Protein AF-A0A0F9TM84-F1 (afdb_monomer)

Organism: NCBI:txid412755

pLDDT: mean 95.39, std 4.87, range [60.97, 98.69]

InterPro domains:
  IPR010139 Imidazole glycerol phosphate synthase, subunit H [PIRSF000495] (2-163)
  IPR010139 Imidazole glycerol phosphate synthase, subunit H [PTHR42701] (2-163)
  IPR010139 Imidazole glycerol phosphate synthase, subunit H [TIGR01855] (2-163)
  IPR017926 Glutamine amidotransferase [PF00117] (3-160)
  IPR029062 Class I glutamine amidotransferase-like [G3DSA:3.40.50.880] (1-166)
  IPR029062 Class I glutamine amidotransferase-like [SSF52317] (2-164)

Radius of gyration: 14.95 Å; Cα contacts (8 Å, |Δi|>4): 348; chains: 1; bounding box: 39×29×39 Å

Solvent-accessible surface area (backbone atoms only — not comparable to full-atom values): 8917 Å² total; per-residue (Å²): 141,76,86,62,48,73,38,68,51,85,80,57,66,55,58,49,52,51,48,34,51,76,68,64,42,46,66,56,50,48,46,38,42,70,73,68,51,37,37,32,42,16,29,31,50,29,29,46,39,31,14,39,30,30,53,63,96,44,86,37,73,40,72,48,78,41,59,32,38,28,41,71,60,76,70,80,80,45,71,74,54,45,68,46,76,44,55,40,42,58,79,45,53,84,59,36,72,96,39,70,78,35,54,35,30,35,78,43,53,59,45,55,46,57,69,62,65,85,34,51,30,21,30,24,80,52,68,97,41,72,45,56,33,23,37,45,56,92,50,39,37,26,27,47,35,39,45,94,73,18,60,70,54,15,54,49,38,53,50,38,46,59,62,73,75,105

Nearest PDB structures (foldseek):
  4gud-assembly2_B  TM=9.365E-01  e=1.368E-16  Vibrio cholerae O1 biovar El Tor str. N16961
  1ox4-assembly2_B  TM=8.988E-01  e=2.063E-12  Saccharomyces cerevisiae
  1ox6-assembly2_B  TM=8.643E-01  e=9.603E-13  Saccharomyces cerevisiae
  1ox4-assembly1_A  TM=8.470E-01  e=1.500E-12  Saccharomyces cerevisiae
  1jvn-assembly2_B  TM=8.951E-01  e=6.093E-12  Saccharomyces cerevisiae

Secondary structure (DSSP, 8-state):
--S-EEE---S-HHHHHHHHHHTT-HHHHHIIIIIS---EEEETHHHHTTSSEE-TTS-EE---SS-EEEEE---SSS-SSEEEEEE-EESS-STTTT-TT-EEEEEESEEEEESSGGGEEEEEEETTEEEEEEEEETTEEEESSBGGGSHHHHHHHHHHHHHH--

Structure (mmCIF, N/CA/C/O backbone):
data_AF-A0A0F9TM84-F1
#
_entry.id   AF-A0A0F9TM84-F1
#
loop_
_atom_site.group_PDB
_atom_site.id
_atom_site.type_symbol
_atom_site.label_atom_id
_atom_site.label_alt_id
_atom_site.la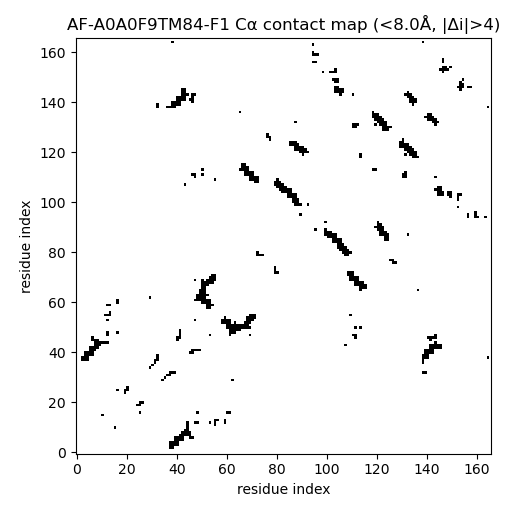bel_comp_id
_atom_site.label_asym_id
_atom_site.label_entity_id
_atom_site.label_seq_id
_atom_site.pdbx_PDB_ins_code
_atom_site.Cartn_x
_atom_site.Cartn_y
_atom_site.Cartn_z
_atom_site.occupancy
_atom_site.B_iso_or_equiv
_atom_site.auth_seq_id
_atom_site.auth_comp_id
_atom_site.auth_asym_id
_atom_site.auth_atom_id
_atom_site.pdbx_PDB_model_num
ATOM 1 N N . ASN A 1 1 ? -16.080 15.419 9.827 1.00 60.97 1 ASN A N 1
ATOM 2 C CA . ASN A 1 1 ? -16.758 14.625 8.781 1.00 60.97 1 ASN A CA 1
ATOM 3 C C . ASN A 1 1 ? -15.948 14.694 7.504 1.00 60.97 1 ASN A C 1
ATOM 5 O O . ASN A 1 1 ? -15.827 15.774 6.942 1.00 60.97 1 ASN A O 1
ATOM 9 N N . SER A 1 2 ? -15.339 13.576 7.118 1.00 79.25 2 SER A N 1
ATOM 10 C CA . SER A 1 2 ? -14.651 13.373 5.839 1.00 79.25 2 SER A CA 1
ATOM 11 C C . SER A 1 2 ? -15.295 12.190 5.121 1.00 79.25 2 SER A C 1
ATOM 13 O O . SER A 1 2 ? -15.700 11.236 5.789 1.00 79.25 2 SER A O 1
ATOM 15 N N . ASP A 1 3 ? -15.366 12.250 3.792 1.00 88.19 3 ASP A N 1
ATOM 16 C CA . ASP A 1 3 ? -15.994 11.201 2.976 1.00 88.19 3 ASP A CA 1
ATOM 17 C C . ASP A 1 3 ? -15.043 10.023 2.707 1.00 88.19 3 ASP A C 1
ATOM 19 O O . ASP A 1 3 ? -15.473 8.881 2.601 1.00 88.19 3 ASP A O 1
ATOM 23 N N . VAL A 1 4 ? -13.734 10.294 2.632 1.00 93.44 4 VAL A N 1
ATOM 24 C CA . VAL A 1 4 ? -12.687 9.310 2.312 1.00 93.44 4 VAL A CA 1
ATOM 25 C C . VAL A 1 4 ? -11.451 9.576 3.169 1.00 93.44 4 VAL A C 1
ATOM 27 O O . VAL A 1 4 ? -11.094 10.732 3.416 1.00 93.44 4 VAL A O 1
ATOM 30 N N . ILE A 1 5 ? -10.775 8.514 3.608 1.00 96.19 5 ILE A N 1
ATOM 31 C CA . ILE A 1 5 ? -9.450 8.589 4.235 1.00 96.19 5 ILE A CA 1
ATOM 32 C C . ILE A 1 5 ? -8.386 8.351 3.163 1.00 96.19 5 ILE A C 1
ATOM 34 O O . ILE A 1 5 ? -8.424 7.355 2.449 1.00 96.19 5 ILE A O 1
ATOM 38 N N . VAL A 1 6 ? -7.394 9.236 3.064 1.00 96.62 6 VAL A N 1
ATOM 39 C CA . VAL A 1 6 ? -6.226 9.019 2.200 1.00 96.62 6 VAL A CA 1
ATOM 40 C C . VAL A 1 6 ? -4.995 8.833 3.075 1.00 96.62 6 VAL A C 1
ATOM 42 O O . VAL A 1 6 ? -4.518 9.776 3.707 1.00 96.62 6 VAL A O 1
ATOM 45 N N . LEU A 1 7 ? -4.468 7.612 3.093 1.00 95.62 7 LEU A N 1
ATOM 46 C CA . LEU A 1 7 ? -3.200 7.282 3.727 1.00 95.62 7 LEU A CA 1
ATOM 47 C C . LEU A 1 7 ? -2.094 7.412 2.681 1.00 95.62 7 LEU A C 1
ATOM 49 O O . LEU A 1 7 ? -1.763 6.475 1.961 1.00 95.62 7 LEU A O 1
ATOM 53 N N . GLY A 1 8 ? -1.545 8.617 2.570 1.00 89.00 8 GLY A N 1
ATOM 54 C CA . GLY A 1 8 ? -0.353 8.888 1.772 1.00 89.00 8 GLY A CA 1
ATOM 55 C C . GLY A 1 8 ? 0.908 8.901 2.631 1.00 89.00 8 GLY A C 1
ATOM 56 O O . GLY A 1 8 ? 0.870 9.215 3.820 1.00 89.00 8 GLY A O 1
ATOM 57 N N . GLY A 1 9 ? 2.053 8.609 2.023 1.00 77.38 9 GLY A N 1
ATOM 58 C CA . GLY A 1 9 ? 3.334 8.750 2.698 1.00 77.38 9 GLY A CA 1
ATOM 59 C C . GLY A 1 9 ? 4.506 8.301 1.841 1.00 77.38 9 GLY A C 1
ATOM 60 O O . GLY A 1 9 ? 4.400 7.376 1.040 1.00 77.38 9 GLY A O 1
ATOM 61 N N . VAL A 1 10 ? 5.641 8.963 2.041 1.00 78.19 10 VAL A N 1
ATOM 62 C CA . VAL A 1 10 ? 6.959 8.484 1.621 1.00 78.19 10 VAL A CA 1
ATOM 63 C C . VAL A 1 10 ? 7.808 8.320 2.876 1.00 78.19 10 VAL A C 1
ATOM 65 O O . VAL A 1 10 ? 7.713 9.140 3.791 1.00 78.19 10 VAL A O 1
ATOM 68 N N . GLY A 1 11 ? 8.634 7.280 2.930 1.00 87.75 11 GLY A N 1
ATOM 69 C CA . GLY A 1 11 ? 9.537 7.042 4.052 1.00 87.75 11 GLY A CA 1
ATOM 70 C C . GLY A 1 11 ? 9.399 5.642 4.628 1.00 87.75 11 GLY A C 1
ATOM 71 O O . GLY A 1 11 ? 9.046 4.711 3.917 1.00 87.75 11 GLY A O 1
ATOM 72 N N . ASN A 1 12 ? 9.714 5.526 5.913 1.00 94.56 12 ASN A N 1
ATOM 73 C CA . ASN A 1 12 ? 9.909 4.264 6.611 1.00 94.56 12 ASN A CA 1
ATOM 74 C C . ASN A 1 12 ? 8.643 3.803 7.354 1.00 94.56 12 ASN A C 1
ATOM 76 O O . ASN A 1 12 ? 8.038 4.580 8.104 1.00 94.56 12 ASN A O 1
ATOM 80 N N . PHE A 1 13 ? 8.302 2.525 7.211 1.00 97.00 13 PHE A N 1
ATOM 81 C CA . PHE A 1 13 ? 7.143 1.864 7.803 1.00 97.00 13 PHE A CA 1
ATOM 82 C C . PHE A 1 13 ? 7.075 2.028 9.316 1.00 97.00 13 PHE A C 1
ATOM 84 O O . PHE A 1 13 ? 6.085 2.525 9.857 1.00 97.00 13 PHE A O 1
ATOM 91 N N . LYS A 1 14 ? 8.164 1.699 10.014 1.00 96.88 14 LYS A N 1
ATOM 92 C CA . LYS A 1 14 ? 8.232 1.778 11.476 1.00 96.88 14 LYS A CA 1
ATOM 93 C C . LYS A 1 14 ? 8.038 3.194 11.997 1.00 96.88 14 LYS A C 1
ATOM 95 O O . LYS A 1 14 ? 7.375 3.411 13.013 1.00 96.88 14 LYS A O 1
ATOM 100 N N . THR A 1 15 ? 8.579 4.174 11.281 1.00 96.50 15 THR A N 1
ATOM 101 C CA . THR A 1 15 ? 8.412 5.590 11.616 1.00 96.50 15 THR A CA 1
ATOM 102 C C . THR A 1 15 ? 6.970 6.048 11.402 1.00 96.50 15 THR A C 1
ATOM 104 O O . THR A 1 15 ? 6.441 6.776 12.244 1.00 96.50 15 THR A O 1
ATOM 107 N N . ALA A 1 16 ? 6.312 5.607 10.326 1.00 96.69 16 ALA A N 1
ATOM 108 C CA . ALA A 1 16 ? 4.909 5.923 10.070 1.00 96.69 16 ALA A CA 1
ATOM 109 C C . ALA A 1 16 ? 3.983 5.346 11.151 1.00 96.69 16 ALA A C 1
ATOM 111 O O . ALA A 1 16 ? 3.211 6.106 11.736 1.00 96.69 16 ALA A O 1
ATOM 112 N N . VAL A 1 17 ? 4.131 4.061 11.501 1.00 97.06 17 VAL A N 1
ATOM 113 C CA . VAL A 1 17 ? 3.369 3.423 12.593 1.00 97.06 17 VAL A CA 1
ATOM 114 C C . VAL A 1 17 ? 3.560 4.184 13.905 1.00 97.06 17 VAL A C 1
ATOM 116 O O . VAL A 1 17 ? 2.586 4.569 14.554 1.00 97.06 17 VAL A O 1
ATOM 119 N N . LYS A 1 18 ? 4.815 4.477 14.280 1.00 97.19 18 LYS A N 1
ATOM 120 C CA . LYS A 1 18 ? 5.116 5.244 15.497 1.00 97.19 18 LYS A CA 1
ATOM 121 C C . LYS A 1 18 ? 4.428 6.609 15.482 1.00 97.19 18 LYS A C 1
ATOM 123 O O . LYS A 1 18 ? 3.827 6.994 16.480 1.00 97.19 18 LYS A O 1
ATOM 128 N N . ARG A 1 19 ? 4.497 7.334 14.363 1.00 96.62 19 ARG A N 1
ATOM 129 C CA . ARG A 1 19 ? 3.911 8.672 14.233 1.00 96.62 19 ARG A CA 1
ATOM 130 C C . ARG A 1 19 ? 2.388 8.643 14.340 1.00 96.62 19 ARG A C 1
ATOM 132 O O . ARG A 1 19 ? 1.839 9.472 15.055 1.00 96.62 19 ARG A O 1
ATOM 139 N N . LEU A 1 20 ? 1.721 7.696 13.681 1.00 96.88 20 LEU A N 1
ATOM 140 C CA . LEU A 1 20 ? 0.266 7.534 13.768 1.00 96.88 20 LEU A CA 1
ATOM 141 C C . LEU A 1 20 ? -0.185 7.256 15.207 1.00 96.88 20 LEU A C 1
ATOM 143 O O . LEU A 1 20 ? -1.139 7.876 15.674 1.00 96.88 20 LEU A O 1
ATOM 147 N N . LYS A 1 21 ? 0.543 6.397 15.932 1.00 97.31 21 LYS A N 1
ATOM 148 C CA . LYS A 1 21 ? 0.279 6.115 17.351 1.00 97.31 21 LYS A CA 1
ATOM 149 C C . LYS A 1 21 ? 0.531 7.337 18.239 1.00 97.31 21 LYS A C 1
ATOM 151 O O . LYS A 1 21 ? -0.320 7.687 19.040 1.00 97.31 21 LYS A O 1
ATOM 156 N N . THR A 1 22 ? 1.654 8.042 18.069 1.00 97.69 22 THR A N 1
ATOM 157 C CA . THR A 1 22 ? 1.959 9.259 18.852 1.00 97.69 22 THR A CA 1
ATOM 158 C C . THR A 1 22 ? 0.963 10.396 18.606 1.00 97.69 22 THR A C 1
ATOM 160 O O . THR A 1 22 ? 0.723 11.198 19.502 1.00 97.69 22 THR A O 1
ATOM 163 N N . LEU A 1 23 ? 0.375 10.475 17.411 1.00 97.06 23 LEU A N 1
ATOM 164 C CA . LEU A 1 23 ? -0.669 11.450 17.088 1.00 97.06 23 LEU A CA 1
ATOM 165 C C . LEU A 1 23 ? -2.076 11.004 17.526 1.00 97.06 23 LEU A C 1
ATOM 167 O O . LEU A 1 23 ? -3.031 11.718 17.237 1.00 97.06 23 LEU A O 1
ATOM 171 N N . ASN A 1 24 ? -2.216 9.849 18.192 1.00 96.62 24 ASN A N 1
ATOM 172 C CA . ASN A 1 24 ? -3.502 9.229 18.542 1.00 96.62 24 ASN A CA 1
ATOM 173 C C . ASN A 1 24 ? -4.437 9.060 17.328 1.00 96.62 24 ASN A C 1
ATOM 175 O O . ASN A 1 24 ? -5.653 9.166 17.444 1.00 96.62 24 ASN A O 1
ATOM 179 N N . LEU A 1 25 ? -3.863 8.835 16.141 1.00 96.88 25 LEU A N 1
ATOM 180 C CA . LEU A 1 25 ? -4.621 8.612 14.909 1.00 96.88 25 LEU A CA 1
ATOM 181 C C . LEU A 1 25 ? -4.830 7.127 14.620 1.00 96.88 25 LEU A C 1
ATOM 183 O O . LEU A 1 25 ? -5.723 6.792 13.855 1.00 96.88 25 LEU A O 1
ATOM 187 N N . TRP A 1 26 ? -4.007 6.249 15.196 1.00 97.50 26 TRP A N 1
ATOM 188 C CA . TRP A 1 26 ? -4.037 4.815 14.907 1.00 97.50 26 TRP A CA 1
ATOM 189 C C . TRP A 1 26 ? -5.412 4.189 15.169 1.00 97.50 26 TRP A C 1
ATOM 191 O O . TRP A 1 26 ? -6.001 3.613 14.258 1.00 97.50 26 TRP A O 1
ATOM 201 N N . ASP A 1 27 ? -5.936 4.361 16.383 1.00 97.62 27 ASP A N 1
ATOM 202 C CA . ASP A 1 27 ? -7.216 3.770 16.783 1.00 97.62 27 ASP A CA 1
ATOM 203 C C . ASP A 1 27 ? -8.387 4.423 16.043 1.00 97.62 27 ASP A C 1
ATOM 205 O O . ASP A 1 27 ? -9.237 3.720 15.509 1.00 97.62 27 ASP A O 1
ATOM 209 N N . THR A 1 28 ? -8.365 5.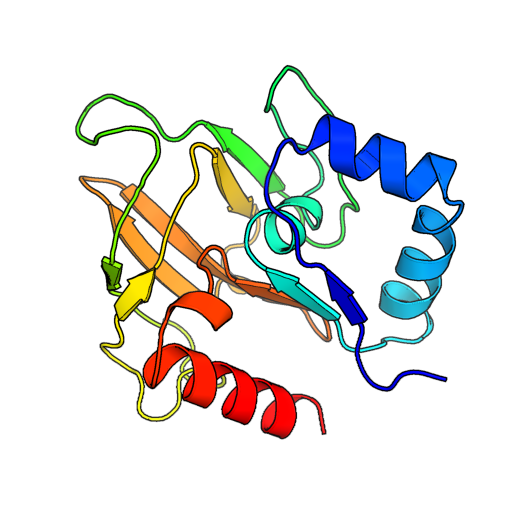751 15.888 1.00 97.00 28 THR A N 1
ATOM 210 C CA . THR A 1 28 ? -9.369 6.494 15.111 1.00 97.00 28 THR A CA 1
ATOM 211 C C . THR A 1 28 ? -9.441 6.020 13.660 1.00 97.00 28 THR A C 1
ATOM 213 O O . THR A 1 28 ? -10.524 5.866 13.109 1.00 97.00 28 THR A O 1
ATOM 216 N N . ILE A 1 29 ? -8.297 5.783 13.009 1.00 97.69 29 ILE A N 1
ATOM 217 C CA . ILE A 1 29 ? -8.275 5.280 11.630 1.00 97.69 29 ILE A CA 1
ATOM 218 C C . ILE A 1 29 ? -8.836 3.853 11.578 1.00 97.69 29 ILE A C 1
ATOM 220 O O . ILE A 1 29 ? -9.603 3.553 10.667 1.00 97.69 29 ILE A O 1
ATOM 224 N N . ASN A 1 30 ? -8.488 2.992 12.541 1.00 98.19 30 ASN A N 1
ATOM 225 C CA . ASN A 1 30 ? -9.040 1.638 12.620 1.00 98.19 30 ASN A CA 1
ATOM 226 C C . ASN A 1 30 ? -10.562 1.645 12.784 1.00 98.19 30 ASN A C 1
ATOM 228 O O . ASN A 1 30 ? -11.238 0.970 12.017 1.00 98.19 30 ASN A O 1
ATOM 232 N N . GLU A 1 31 ? -11.097 2.429 13.721 1.00 98.12 31 GLU A N 1
ATOM 233 C CA . GLU A 1 31 ? -12.543 2.554 13.948 1.00 98.12 31 GLU A CA 1
ATOM 234 C C . GLU A 1 31 ? -13.261 3.035 12.677 1.00 98.12 31 GLU A C 1
ATOM 236 O O . GLU A 1 31 ? -14.235 2.439 12.214 1.00 98.12 31 GLU A O 1
ATOM 241 N N . GLU A 1 32 ? -12.740 4.084 12.039 1.00 97.94 32 GLU A N 1
ATOM 242 C CA . GLU A 1 32 ? -13.335 4.634 10.823 1.00 97.94 32 GLU A CA 1
ATOM 243 C C . GLU A 1 32 ? -13.339 3.630 9.662 1.00 97.94 32 GLU A C 1
ATOM 245 O O . GLU A 1 32 ? -14.332 3.518 8.943 1.00 97.94 32 GLU A O 1
ATOM 250 N N . VAL A 1 33 ? -12.250 2.885 9.468 1.00 97.81 33 VAL A N 1
ATOM 251 C CA . VAL A 1 33 ? -12.113 1.954 8.339 1.00 97.81 33 VAL A CA 1
ATOM 252 C C . VAL A 1 33 ? -12.832 0.630 8.593 1.00 97.81 33 VAL A C 1
ATOM 254 O O . VAL A 1 33 ? -13.499 0.121 7.690 1.00 97.81 33 VAL A O 1
ATOM 257 N N . LEU A 1 34 ? -12.703 0.058 9.791 1.00 97.75 34 LEU A N 1
ATOM 258 C CA . LEU A 1 34 ? -13.188 -1.287 10.099 1.00 97.75 34 LEU A CA 1
ATOM 259 C C . LEU A 1 34 ? -14.634 -1.293 10.585 1.00 97.75 34 LEU A C 1
ATOM 261 O O . LEU A 1 34 ? -15.399 -2.148 10.128 1.00 97.75 34 LEU A O 1
ATOM 265 N N . ASP A 1 35 ? -15.016 -0.344 11.437 1.00 97.50 35 ASP A N 1
ATOM 266 C CA . ASP A 1 35 ? -16.341 -0.323 12.062 1.00 97.50 35 ASP A CA 1
ATOM 267 C C . ASP A 1 35 ? -17.307 0.531 11.240 1.00 97.50 35 ASP A C 1
ATOM 269 O O . ASP A 1 35 ? -18.365 0.058 10.825 1.00 97.50 35 ASP A O 1
ATOM 273 N N . ASN A 1 36 ? -16.898 1.757 10.899 1.00 96.75 36 ASN A N 1
ATOM 274 C CA . ASN A 1 36 ? -17.720 2.680 10.109 1.00 96.75 36 ASN A CA 1
ATOM 275 C C . ASN A 1 36 ? -17.639 2.432 8.593 1.00 96.75 36 ASN A C 1
ATOM 277 O O . ASN A 1 36 ? -18.307 3.124 7.823 1.00 96.75 36 ASN A O 1
ATOM 281 N N . LYS A 1 37 ? -16.822 1.461 8.154 1.00 96.81 37 LYS A N 1
ATOM 282 C CA . LYS A 1 37 ? -16.611 1.096 6.740 1.00 96.81 37 LYS A CA 1
ATOM 283 C C . LYS A 1 37 ? -16.262 2.289 5.849 1.00 96.81 37 LYS A C 1
ATOM 285 O O . LYS A 1 37 ? -16.590 2.306 4.661 1.00 96.81 37 LYS A O 1
ATOM 290 N N . LYS A 1 38 ? -15.573 3.292 6.405 1.00 96.88 38 LYS A N 1
ATOM 291 C CA . LYS A 1 38 ? -15.161 4.477 5.660 1.00 96.88 38 LYS A CA 1
ATOM 292 C C . LYS A 1 38 ? -14.185 4.076 4.554 1.00 96.88 38 LYS A C 1
ATOM 294 O O . LYS A 1 38 ? -13.184 3.413 4.839 1.00 96.88 38 LYS A O 1
ATOM 299 N N . PRO A 1 39 ? -14.429 4.488 3.304 1.00 97.19 39 PRO A N 1
ATOM 300 C CA . PRO A 1 39 ? -13.508 4.245 2.207 1.00 97.19 39 PRO A CA 1
ATOM 301 C C . PRO A 1 39 ? -12.108 4.787 2.504 1.00 97.19 39 PRO A C 1
ATOM 303 O O . PRO A 1 39 ? -11.952 5.933 2.944 1.00 97.19 39 PRO A O 1
ATOM 306 N N . VAL A 1 40 ? -11.087 3.970 2.246 1.00 97.62 40 VAL A N 1
ATOM 307 C CA . VAL A 1 40 ? -9.683 4.339 2.444 1.00 97.62 40 VAL A CA 1
ATOM 308 C C . VAL A 1 40 ? -8.849 4.060 1.202 1.00 97.62 40 VAL A C 1
ATOM 310 O O . VAL A 1 40 ? -8.927 2.988 0.606 1.00 97.62 40 VAL A O 1
ATOM 313 N N . LEU A 1 41 ? -8.018 5.037 0.836 1.00 97.88 41 LEU A N 1
ATOM 314 C CA . LEU A 1 41 ? -7.012 4.921 -0.212 1.00 97.88 41 LEU A CA 1
ATOM 315 C C . LEU A 1 41 ? -5.606 4.975 0.393 1.00 97.88 41 LEU A C 1
ATOM 317 O O . LEU A 1 41 ? -5.170 6.020 0.878 1.00 97.88 41 LEU A O 1
ATOM 321 N N . GLY A 1 42 ? -4.880 3.864 0.322 1.00 98.19 42 GLY A N 1
ATOM 322 C CA . GLY A 1 42 ? -3.464 3.775 0.669 1.00 98.19 42 GLY A CA 1
ATOM 323 C C . GLY A 1 42 ? -2.574 4.005 -0.549 1.00 98.19 42 GLY A C 1
ATOM 324 O O . GLY A 1 42 ? -2.735 3.335 -1.565 1.00 98.19 42 GLY A O 1
ATOM 325 N N . ILE A 1 43 ? -1.609 4.921 -0.450 1.00 98.25 43 ILE A N 1
ATOM 326 C CA . ILE A 1 43 ? -0.653 5.226 -1.527 1.00 98.25 43 ILE A CA 1
ATOM 327 C C . ILE A 1 43 ? 0.767 4.918 -1.057 1.00 98.25 43 ILE A C 1
ATOM 329 O O . ILE A 1 43 ? 1.223 5.463 -0.049 1.00 98.25 43 ILE A O 1
ATOM 333 N N . CYS A 1 44 ? 1.479 4.087 -1.820 1.00 97.88 44 CYS A N 1
ATOM 334 C CA . CYS A 1 44 ? 2.848 3.650 -1.563 1.00 97.88 44 CYS A CA 1
ATOM 335 C C . CYS A 1 44 ? 3.002 3.076 -0.147 1.00 97.88 44 CYS A C 1
ATOM 337 O O . CYS A 1 44 ? 2.526 1.970 0.115 1.00 97.88 44 CYS A O 1
ATOM 339 N N . LEU A 1 45 ? 3.594 3.831 0.785 1.00 97.88 45 LEU A N 1
ATOM 340 C CA . LEU A 1 45 ? 3.704 3.419 2.181 1.00 97.88 45 LEU A CA 1
ATOM 341 C C . LEU A 1 45 ? 2.329 3.203 2.830 1.00 97.88 45 LEU A C 1
ATOM 343 O O . LEU A 1 45 ? 2.168 2.300 3.641 1.00 97.88 45 LEU A O 1
ATOM 347 N N . GLY A 1 46 ? 1.321 3.991 2.452 1.00 98.12 46 GLY A N 1
ATOM 348 C CA . GLY A 1 46 ? -0.029 3.825 2.981 1.00 98.12 46 GLY A CA 1
ATOM 349 C C . GLY A 1 46 ? -0.655 2.480 2.632 1.00 98.12 46 GLY A C 1
ATOM 350 O O . GLY A 1 46 ? -1.277 1.878 3.495 1.00 98.12 46 GLY A O 1
ATOM 351 N N . MET A 1 47 ? -0.441 1.981 1.407 1.00 98.44 47 MET A N 1
ATOM 352 C CA . MET A 1 47 ? -0.876 0.631 1.031 1.00 98.44 47 MET A CA 1
ATOM 353 C C . MET A 1 47 ? -0.133 -0.427 1.848 1.00 98.44 47 MET A C 1
ATOM 355 O O . MET A 1 47 ? -0.735 -1.390 2.305 1.00 98.44 47 MET A O 1
ATOM 359 N N . GLN A 1 48 ? 1.177 -0.253 2.032 1.00 98.50 48 GLN A N 1
ATOM 360 C CA . GLN A 1 48 ? 1.993 -1.202 2.788 1.00 98.50 48 GLN A CA 1
ATOM 361 C C . GLN A 1 48 ? 1.517 -1.330 4.236 1.00 98.50 48 GLN A C 1
ATOM 363 O O . GLN A 1 48 ? 1.472 -2.439 4.755 1.00 98.50 48 GLN A O 1
ATOM 368 N N . LEU A 1 49 ? 1.104 -0.226 4.871 1.00 98.44 49 LEU A N 1
ATOM 369 C CA . LEU A 1 49 ? 0.583 -0.232 6.242 1.00 98.44 49 LEU A CA 1
ATOM 370 C C . LEU A 1 49 ? -0.649 -1.133 6.435 1.00 98.44 49 LEU A C 1
ATOM 372 O O . LEU A 1 49 ? -0.951 -1.451 7.578 1.00 98.44 49 LEU A O 1
ATOM 376 N N . PHE A 1 50 ? -1.345 -1.553 5.371 1.00 98.62 50 PHE A N 1
ATOM 377 C CA . PHE A 1 50 ? -2.490 -2.468 5.469 1.00 98.62 50 PHE A CA 1
ATOM 378 C C . PHE A 1 50 ? -2.099 -3.894 5.867 1.00 98.62 50 PHE A C 1
ATOM 380 O O . PHE A 1 50 ? -2.955 -4.616 6.374 1.00 98.62 50 PHE A O 1
ATOM 387 N N . ALA A 1 51 ? -0.842 -4.278 5.635 1.00 98.62 51 ALA A N 1
ATOM 388 C CA . ALA A 1 51 ? -0.292 -5.588 5.963 1.00 98.62 51 ALA A CA 1
ATOM 389 C C . ALA A 1 51 ? -0.293 -5.862 7.476 1.00 98.62 51 ALA A C 1
ATOM 391 O O . ALA A 1 51 ? -0.339 -4.928 8.285 1.00 98.62 51 ALA A O 1
ATOM 392 N N . ASP A 1 52 ? -0.140 -7.129 7.861 1.00 98.69 52 ASP A N 1
ATOM 393 C CA . ASP A 1 52 ? 0.072 -7.511 9.263 1.00 98.69 52 ASP A CA 1
ATOM 394 C C . ASP A 1 52 ? 1.414 -6.999 9.772 1.00 98.69 52 ASP A C 1
ATOM 396 O O . ASP A 1 52 ? 1.543 -6.532 10.906 1.00 98.69 52 ASP A O 1
ATOM 400 N N . VAL A 1 53 ? 2.440 -7.081 8.924 1.00 98.62 53 VAL A N 1
ATOM 401 C CA . VAL A 1 53 ? 3.813 -6.805 9.323 1.00 98.62 53 VAL A CA 1
ATOM 402 C C . VAL A 1 53 ? 4.669 -6.312 8.166 1.00 98.62 53 VAL A C 1
ATOM 404 O O . VAL A 1 53 ? 4.498 -6.700 7.015 1.00 98.62 53 VAL A O 1
ATOM 407 N N . SER A 1 54 ? 5.646 -5.472 8.490 1.00 98.44 54 SER A N 1
ATOM 408 C CA . SER A 1 54 ? 6.767 -5.130 7.621 1.00 98.44 54 SER A CA 1
ATOM 409 C C . SER A 1 54 ? 8.082 -5.560 8.246 1.00 98.44 54 SER A C 1
ATOM 411 O O . SER A 1 54 ? 8.256 -5.483 9.465 1.00 98.44 54 SER A O 1
ATOM 413 N N . TYR A 1 55 ? 9.020 -5.967 7.396 1.00 97.88 55 TYR A N 1
ATOM 414 C CA . TYR A 1 55 ? 10.405 -6.250 7.771 1.00 97.88 55 TYR A CA 1
ATOM 415 C C . TYR A 1 55 ? 11.359 -5.086 7.459 1.00 97.88 55 TYR A C 1
ATOM 417 O O . TYR A 1 55 ? 12.579 -5.238 7.574 1.00 97.88 55 TYR A O 1
ATOM 425 N N . GLU A 1 56 ? 10.835 -3.919 7.066 1.00 95.56 56 GLU A N 1
ATOM 426 C CA . GLU A 1 56 ? 11.638 -2.710 6.889 1.00 95.56 56 GLU A CA 1
ATOM 427 C C . GLU A 1 56 ? 12.223 -2.234 8.228 1.00 95.56 56 GLU A C 1
ATOM 429 O O . GLU A 1 56 ? 11.509 -1.784 9.125 1.00 95.56 56 GLU A O 1
ATOM 434 N N . ASP A 1 57 ? 13.553 -2.312 8.341 1.00 91.94 57 ASP A N 1
ATOM 435 C CA . ASP A 1 57 ? 14.317 -1.987 9.553 1.00 91.94 57 ASP A CA 1
ATOM 436 C C . ASP A 1 57 ? 13.860 -2.775 10.797 1.00 91.94 57 ASP A C 1
ATOM 438 O O . ASP A 1 57 ? 13.807 -2.271 11.929 1.00 91.94 57 ASP A O 1
ATOM 442 N N . GLY A 1 58 ? 13.569 -4.058 10.566 1.00 94.31 58 GLY A N 1
ATOM 443 C CA . GLY A 1 58 ? 13.116 -5.021 11.564 1.00 94.31 58 GLY A CA 1
ATOM 444 C C . GLY A 1 58 ? 11.609 -5.259 11.511 1.00 94.31 58 GLY A C 1
ATOM 445 O O . GLY A 1 58 ? 10.879 -4.590 10.788 1.00 94.31 58 GLY A O 1
ATOM 446 N N . LYS A 1 59 ? 11.141 -6.232 12.295 1.00 97.88 59 LYS A N 1
ATOM 447 C CA . LYS A 1 59 ? 9.725 -6.611 12.338 1.00 97.88 59 LYS A CA 1
ATOM 448 C C . LYS A 1 59 ? 8.890 -5.498 12.986 1.00 97.88 59 LYS A C 1
ATOM 450 O O . LYS A 1 59 ? 9.124 -5.165 14.149 1.00 97.88 59 LYS A O 1
ATOM 455 N N . THR A 1 60 ? 7.924 -4.945 12.256 1.00 98.50 60 THR A N 1
ATOM 456 C CA . THR A 1 60 ? 6.975 -3.939 12.759 1.00 98.50 60 THR A CA 1
ATOM 457 C C . THR A 1 60 ? 5.554 -4.273 12.3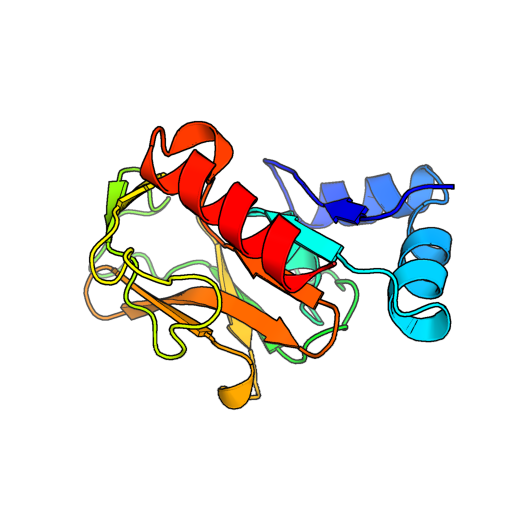31 1.00 98.50 60 THR A C 1
ATOM 459 O O . THR A 1 60 ? 5.311 -4.453 11.144 1.00 98.50 60 THR A O 1
ATOM 462 N N . GLU A 1 61 ? 4.621 -4.306 13.281 1.00 98.56 61 GLU A N 1
ATOM 463 C CA . GLU A 1 61 ? 3.198 -4.541 13.008 1.00 98.56 61 GLU A CA 1
ATOM 464 C C . GLU A 1 61 ? 2.567 -3.371 12.242 1.00 98.56 61 GLU A C 1
ATOM 466 O O . GLU A 1 61 ? 2.781 -2.200 12.583 1.00 98.56 61 GLU A O 1
ATOM 471 N N . GLY A 1 62 ? 1.812 -3.706 11.198 1.00 98.25 62 GLY A N 1
ATOM 472 C CA . GLY A 1 62 ? 0.948 -2.794 10.461 1.00 98.25 62 GLY A CA 1
ATOM 473 C C . GLY A 1 62 ? -0.463 -2.765 11.037 1.00 98.25 62 GLY A C 1
ATOM 474 O O . GLY A 1 62 ? -0.693 -3.131 12.189 1.00 98.25 62 GLY A O 1
ATOM 475 N N . PHE A 1 63 ? -1.410 -2.278 10.243 1.00 98.50 63 PHE A N 1
ATOM 476 C CA . PHE A 1 63 ? -2.817 -2.263 10.621 1.00 98.50 63 PHE A CA 1
ATOM 477 C C . PHE A 1 63 ? -3.449 -3.663 10.620 1.00 98.50 63 PHE A C 1
ATOM 479 O O . PHE A 1 63 ? -4.421 -3.866 11.343 1.00 98.50 63 PHE A O 1
ATOM 486 N N . GLY A 1 64 ? -2.926 -4.606 9.825 1.00 98.31 64 GLY A N 1
ATOM 487 C CA . GLY A 1 64 ? -3.483 -5.961 9.715 1.00 98.31 64 GLY A CA 1
ATOM 488 C C . GLY A 1 64 ? -4.874 -6.003 9.076 1.00 98.31 64 GLY A C 1
ATOM 489 O O . GLY A 1 64 ? -5.716 -6.821 9.431 1.00 98.31 64 GLY A O 1
ATOM 490 N N . TRP A 1 65 ? -5.168 -5.080 8.157 1.00 98.62 65 TRP A N 1
ATOM 491 C CA . TRP A 1 65 ? -6.449 -5.064 7.440 1.00 98.62 65 TRP A CA 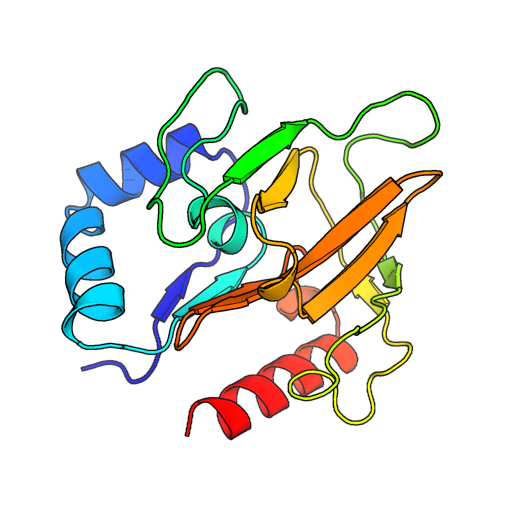1
ATOM 492 C C . TRP A 1 65 ? -6.497 -6.105 6.319 1.00 98.62 65 TRP A C 1
ATOM 494 O O . TRP A 1 65 ? -7.562 -6.647 5.991 1.00 98.62 65 TRP A O 1
ATOM 504 N N . ILE A 1 66 ? -5.339 -6.373 5.717 1.00 98.69 66 ILE A N 1
ATOM 505 C CA . ILE A 1 66 ? -5.139 -7.378 4.681 1.00 98.69 66 ILE A CA 1
ATOM 506 C C . ILE A 1 66 ? -3.991 -8.271 5.140 1.00 98.69 66 ILE A C 1
ATOM 508 O O . ILE A 1 66 ? -2.879 -7.778 5.328 1.00 98.69 66 ILE A O 1
ATOM 512 N N . GLU A 1 67 ? -4.275 -9.564 5.289 1.00 98.62 67 GLU A N 1
ATOM 513 C CA . GLU A 1 67 ? -3.287 -10.546 5.732 1.00 98.62 67 GLU A CA 1
ATOM 514 C C . GLU A 1 67 ? -2.104 -10.615 4.760 1.00 98.62 67 GLU A C 1
ATOM 516 O O . GLU A 1 67 ? -2.284 -10.622 3.533 1.00 98.62 67 GLU A O 1
ATOM 521 N N . GLY A 1 68 ? -0.898 -10.650 5.315 1.00 98.44 68 GLY A N 1
ATOM 522 C CA . GLY A 1 68 ? 0.351 -10.755 4.571 1.00 98.44 68 GLY A CA 1
ATOM 523 C C . GLY A 1 68 ? 1.432 -9.794 5.050 1.00 98.44 68 GLY A C 1
ATOM 524 O O . GLY A 1 68 ? 1.308 -9.098 6.063 1.00 98.44 68 GLY A O 1
ATOM 525 N N . GLU A 1 69 ? 2.520 -9.736 4.286 1.00 98.62 69 GLU A N 1
ATOM 526 C CA . GLU A 1 69 ? 3.780 -9.163 4.756 1.00 98.62 69 GLU A CA 1
ATOM 527 C C . GLU A 1 69 ? 4.377 -8.151 3.771 1.00 98.62 69 GLU A C 1
ATOM 529 O O . GLU A 1 69 ? 4.213 -8.240 2.553 1.00 98.62 69 GLU A O 1
ATOM 534 N N . VAL A 1 70 ? 5.097 -7.159 4.295 1.00 98.56 70 VAL A N 1
ATOM 535 C CA . VAL A 1 70 ? 5.880 -6.209 3.497 1.00 98.56 70 VAL A CA 1
ATOM 536 C C . VAL A 1 70 ? 7.353 -6.588 3.570 1.00 98.56 70 VAL A C 1
ATOM 538 O O . VAL A 1 70 ? 8.010 -6.464 4.608 1.00 98.56 70 VAL A O 1
ATOM 541 N N . GLU A 1 71 ? 7.882 -7.021 2.431 1.00 97.88 71 GLU A N 1
ATOM 542 C CA . GLU A 1 71 ? 9.221 -7.589 2.304 1.00 97.88 71 GLU A CA 1
ATOM 543 C C . GLU A 1 71 ? 10.106 -6.763 1.371 1.00 97.88 71 GLU A C 1
ATOM 545 O O . GLU A 1 71 ? 9.634 -6.016 0.509 1.00 97.88 71 GLU A O 1
ATOM 550 N N . LYS A 1 72 ? 11.427 -6.880 1.534 1.00 97.50 72 LYS A N 1
ATOM 551 C CA . LYS A 1 72 ? 12.387 -6.181 0.675 1.00 97.50 72 LYS A CA 1
ATOM 552 C C . LYS A 1 72 ? 12.398 -6.822 -0.707 1.00 97.50 72 LYS A C 1
ATOM 554 O O . LYS A 1 72 ? 12.559 -8.033 -0.817 1.00 97.50 72 LYS A O 1
ATOM 559 N N . ILE A 1 73 ? 12.338 -6.008 -1.761 1.00 97.38 73 ILE A N 1
ATOM 560 C CA . ILE A 1 73 ? 12.473 -6.500 -3.136 1.00 97.38 73 ILE A CA 1
ATOM 561 C C . ILE A 1 73 ? 13.835 -7.209 -3.278 1.00 97.38 73 ILE A C 1
ATOM 563 O O . ILE A 1 73 ? 14.873 -6.594 -2.996 1.00 97.38 73 ILE A O 1
ATOM 567 N N . PRO A 1 74 ? 13.871 -8.478 -3.727 1.00 94.31 74 PRO A N 1
ATOM 568 C CA . PRO A 1 74 ? 15.120 -9.194 -3.955 1.00 94.31 74 PRO A CA 1
ATOM 569 C C . PRO A 1 74 ? 15.994 -8.517 -5.024 1.00 94.31 74 PRO A C 1
ATOM 571 O O . PRO A 1 74 ? 15.672 -8.513 -6.210 1.00 94.31 74 PRO A O 1
ATOM 574 N N . ASN A 1 75 ? 17.149 -7.988 -4.615 1.00 90.75 75 ASN A N 1
ATOM 575 C CA . ASN A 1 75 ? 18.134 -7.351 -5.501 1.00 90.75 75 ASN A CA 1
ATOM 576 C C . ASN A 1 75 ? 19.028 -8.401 -6.194 1.00 90.75 75 ASN A C 1
ATOM 578 O O . ASN A 1 75 ? 20.228 -8.469 -5.931 1.00 90.75 75 ASN A O 1
ATOM 582 N N . LYS A 1 76 ? 18.421 -9.286 -6.996 1.00 86.75 76 LYS A N 1
ATOM 583 C CA . LYS A 1 76 ? 19.140 -10.298 -7.796 1.00 86.75 76 LYS A CA 1
ATOM 584 C C . LYS A 1 76 ? 19.198 -9.904 -9.271 1.00 86.75 76 LYS A C 1
ATOM 586 O O . LYS A 1 76 ? 20.283 -9.702 -9.802 1.00 86.75 76 LYS A O 1
ATOM 591 N N . ASP A 1 77 ? 18.027 -9.715 -9.880 1.00 90.62 77 ASP A N 1
ATOM 592 C CA . ASP A 1 77 ? 17.884 -9.449 -11.322 1.00 90.62 77 ASP A CA 1
ATOM 593 C C . ASP A 1 77 ? 17.379 -8.026 -11.627 1.00 90.62 77 ASP A C 1
ATOM 595 O O . ASP A 1 77 ? 17.162 -7.658 -12.781 1.00 90.62 77 ASP A O 1
ATOM 599 N N . VAL A 1 78 ? 17.152 -7.215 -10.590 1.00 94.44 78 VAL A N 1
ATOM 600 C CA . VAL A 1 78 ? 16.559 -5.875 -10.686 1.00 94.44 78 VAL A CA 1
ATOM 601 C C . VAL A 1 78 ? 17.290 -4.888 -9.793 1.00 94.44 78 VAL A C 1
ATOM 603 O O . VAL A 1 78 ? 17.882 -5.281 -8.795 1.00 94.44 78 VAL A O 1
ATOM 606 N N . ARG A 1 79 ? 17.222 -3.594 -10.118 1.00 95.69 79 ARG A N 1
ATOM 607 C CA . ARG A 1 79 ? 17.778 -2.537 -9.262 1.00 95.69 79 ARG A CA 1
ATOM 608 C C . ARG A 1 79 ? 16.839 -2.267 -8.084 1.00 95.69 79 ARG A C 1
ATOM 610 O O . ARG A 1 79 ? 15.628 -2.274 -8.236 1.00 95.69 79 ARG A O 1
ATOM 617 N N . VAL A 1 80 ? 17.386 -1.993 -6.905 1.00 96.06 80 VAL A N 1
ATOM 618 C CA . VAL A 1 80 ? 16.591 -1.612 -5.727 1.00 96.06 80 VAL A CA 1
ATOM 619 C C . VAL A 1 80 ? 17.164 -0.311 -5.158 1.00 96.06 80 VAL A C 1
ATOM 621 O O . VAL A 1 80 ? 18.376 -0.259 -4.935 1.00 96.06 80 VAL A O 1
ATOM 624 N N . PRO A 1 81 ? 16.350 0.737 -4.926 1.00 95.81 81 PRO A N 1
ATOM 625 C CA . PRO A 1 81 ? 14.887 0.803 -5.084 1.00 95.81 81 PRO A CA 1
ATOM 626 C C . PRO A 1 81 ? 14.388 0.679 -6.536 1.00 95.81 81 PRO A C 1
ATOM 628 O O . PRO A 1 81 ? 15.059 1.105 -7.477 1.00 95.81 81 PRO A O 1
ATOM 631 N N . HIS A 1 82 ? 13.172 0.150 -6.696 1.00 97.06 82 HIS A N 1
ATOM 632 C CA . HIS A 1 82 ? 12.392 0.246 -7.928 1.00 97.06 82 HIS A CA 1
ATOM 633 C C . HIS A 1 82 ? 11.978 1.710 -8.118 1.00 97.06 82 HIS A C 1
ATOM 635 O O . HIS A 1 82 ? 11.083 2.208 -7.429 1.00 97.06 82 HIS A O 1
ATOM 641 N N . ILE A 1 83 ? 12.682 2.408 -9.014 1.00 96.75 83 ILE A N 1
ATOM 642 C CA . ILE A 1 83 ? 12.453 3.818 -9.347 1.00 96.75 83 ILE A CA 1
ATOM 643 C C . ILE A 1 83 ? 12.135 3.949 -10.830 1.00 96.75 83 ILE A C 1
ATOM 645 O O . ILE A 1 83 ? 12.902 3.489 -11.676 1.00 96.75 83 ILE A O 1
ATOM 649 N N . GLY A 1 84 ? 11.062 4.672 -11.135 1.00 96.25 84 GLY A N 1
ATOM 650 C CA . GLY A 1 84 ? 10.731 5.083 -12.492 1.00 96.25 84 GLY A CA 1
ATOM 651 C C . GLY A 1 84 ? 9.308 4.730 -12.881 1.00 96.25 84 GLY A C 1
ATOM 652 O O . GLY A 1 84 ? 8.481 4.366 -12.050 1.00 96.25 84 GLY A O 1
ATOM 653 N N . TRP A 1 85 ? 9.023 4.881 -14.166 1.00 97.06 85 TRP A N 1
ATOM 654 C CA 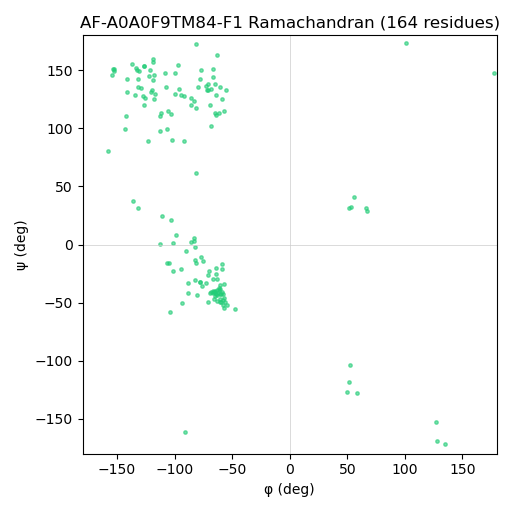. TRP A 1 85 ? 7.719 4.567 -14.728 1.00 97.06 85 TRP A CA 1
ATOM 655 C C . TRP A 1 85 ? 7.659 3.092 -15.091 1.00 97.06 85 TRP A C 1
ATOM 657 O O . TRP A 1 85 ? 8.508 2.614 -15.842 1.00 97.06 85 TRP A O 1
ATOM 667 N N . ASN A 1 86 ? 6.653 2.385 -14.586 1.00 97.19 86 ASN A N 1
ATOM 668 C CA . ASN A 1 86 ? 6.433 0.985 -14.917 1.00 97.19 86 ASN A CA 1
ATOM 669 C C . ASN A 1 86 ? 4.959 0.738 -15.243 1.00 97.19 86 ASN A C 1
ATOM 671 O O . ASN A 1 86 ? 4.069 1.458 -14.780 1.00 97.19 86 ASN A O 1
ATOM 675 N N . ILE A 1 87 ? 4.720 -0.262 -16.082 1.00 96.94 87 ILE A N 1
ATOM 676 C CA . ILE A 1 87 ? 3.383 -0.623 -16.529 1.00 96.94 87 ILE A CA 1
ATOM 677 C C . ILE A 1 87 ? 2.603 -1.251 -15.378 1.00 96.94 87 ILE A C 1
ATOM 679 O O . ILE A 1 87 ? 3.124 -2.091 -14.639 1.00 96.94 87 ILE A O 1
ATOM 683 N N . VAL A 1 88 ? 1.339 -0.874 -15.244 1.00 97.25 88 VAL A N 1
ATOM 684 C CA . VAL A 1 88 ? 0.386 -1.569 -14.380 1.00 97.25 88 VAL A CA 1
ATOM 685 C C . VAL A 1 88 ? -0.464 -2.480 -15.252 1.00 97.25 88 VAL A C 1
ATOM 687 O O . VAL A 1 88 ? -0.984 -2.057 -16.280 1.00 97.25 88 VAL A O 1
ATOM 690 N N . LYS A 1 89 ? -0.572 -3.745 -14.849 1.00 96.88 89 LYS A N 1
ATOM 691 C CA . LYS A 1 89 ? -1.371 -4.781 -15.501 1.00 96.88 89 LYS A CA 1
ATOM 692 C C . LYS A 1 89 ? -2.517 -5.170 -14.566 1.00 96.88 89 LYS A C 1
ATOM 694 O O . LYS A 1 89 ? -2.285 -5.941 -13.629 1.00 96.88 89 LYS A O 1
ATOM 699 N N . PRO A 1 90 ? -3.720 -4.614 -14.772 1.00 96.44 90 PRO A N 1
ATOM 700 C CA . PRO A 1 90 ? -4.889 -4.969 -13.981 1.00 96.44 90 PRO A CA 1
ATOM 701 C C . PRO A 1 90 ? -5.281 -6.430 -14.218 1.00 96.44 90 PRO A C 1
ATOM 703 O O . PRO A 1 90 ? -5.264 -6.901 -15.356 1.00 96.44 90 PRO A O 1
ATOM 706 N N . VAL A 1 91 ? -5.635 -7.132 -13.145 1.00 95.69 91 VAL A N 1
ATOM 707 C CA . VAL A 1 91 ? -6.343 -8.424 -13.190 1.00 95.69 91 VAL A CA 1
ATOM 708 C C . VAL A 1 91 ? -7.833 -8.243 -12.887 1.00 95.69 91 VAL A C 1
ATOM 710 O O . VAL A 1 91 ? -8.646 -9.028 -13.363 1.00 95.69 91 VAL A O 1
ATOM 713 N N . ASP A 1 92 ? -8.185 -7.155 -12.196 1.00 93.31 92 ASP A N 1
ATOM 714 C CA . ASP A 1 92 ? -9.527 -6.579 -12.140 1.00 93.31 92 ASP A CA 1
ATOM 715 C C . ASP A 1 92 ? -9.481 -5.164 -12.743 1.00 93.31 92 ASP A C 1
ATOM 717 O O . ASP A 1 92 ? -8.631 -4.338 -12.406 1.00 93.31 92 ASP A O 1
ATOM 721 N N . VAL A 1 93 ? -10.390 -4.896 -13.678 1.00 90.69 93 VAL A N 1
ATOM 722 C CA . VAL A 1 93 ? -10.450 -3.649 -14.446 1.00 90.69 93 VAL A CA 1
ATOM 723 C C . VAL A 1 93 ? -11.318 -2.570 -13.799 1.00 90.69 93 VAL A C 1
ATOM 725 O O . VAL A 1 93 ? -11.323 -1.454 -14.314 1.00 90.69 93 VAL A O 1
ATOM 728 N N . SER A 1 94 ? -12.013 -2.860 -12.693 1.00 88.06 94 SER A N 1
ATOM 729 C CA . SER A 1 94 ? -12.955 -1.949 -12.021 1.00 88.06 94 SER A CA 1
ATOM 730 C C . SER A 1 94 ? -12.374 -0.538 -11.832 1.00 88.06 94 SER A C 1
ATOM 732 O O . SER A 1 94 ? -12.892 0.430 -12.391 1.00 88.06 94 SER A O 1
ATOM 734 N N . LEU A 1 95 ? -11.208 -0.428 -11.185 1.00 92.06 95 LEU A N 1
ATOM 735 C CA . LEU A 1 95 ? -10.507 0.850 -10.978 1.00 92.06 95 LEU A CA 1
ATOM 736 C C . LEU A 1 95 ? -9.669 1.313 -12.181 1.00 92.06 95 LEU A C 1
ATOM 738 O O . LEU A 1 95 ? -9.254 2.470 -12.254 1.00 92.06 95 LEU A O 1
ATOM 742 N N . PHE A 1 96 ? -9.423 0.432 -13.149 1.00 93.56 96 PHE A N 1
ATOM 743 C CA . PHE A 1 96 ? -8.531 0.665 -14.288 1.00 93.56 96 PHE A CA 1
ATOM 744 C C . PHE A 1 96 ? -9.287 0.784 -15.619 1.00 93.56 96 PHE A C 1
ATOM 746 O O . PHE A 1 96 ? -8.723 0.551 -16.693 1.00 93.56 96 PHE A O 1
ATOM 753 N N . THR A 1 97 ? -10.564 1.174 -15.576 1.00 91.44 97 THR A N 1
ATOM 754 C CA . THR A 1 97 ? -11.405 1.310 -16.770 1.00 91.44 97 THR A CA 1
ATOM 755 C C . THR A 1 97 ? -10.787 2.290 -17.778 1.00 91.44 97 THR A C 1
ATOM 757 O O . THR A 1 97 ? -10.631 3.493 -17.537 1.00 91.44 97 THR A O 1
ATOM 760 N N . GLY A 1 98 ? -10.421 1.740 -18.942 1.00 90.06 98 GLY A N 1
ATOM 761 C CA . GLY A 1 98 ? -9.701 2.405 -20.033 1.00 90.06 98 GLY A CA 1
ATOM 762 C C . GLY A 1 98 ? -8.253 2.802 -19.713 1.00 90.06 98 GLY A C 1
ATOM 763 O O . GLY A 1 98 ? -7.743 3.759 -20.293 1.00 90.06 98 GLY A O 1
ATOM 764 N N . MET A 1 99 ? -7.607 2.057 -18.812 1.00 90.19 99 MET A N 1
ATOM 765 C CA . MET A 1 99 ? -6.206 2.191 -18.386 1.00 90.19 99 MET A CA 1
ATOM 766 C C . MET A 1 99 ? -5.466 0.840 -18.391 1.00 90.19 99 MET A C 1
ATOM 768 O O . MET A 1 99 ? -4.566 0.602 -17.589 1.00 90.19 99 MET A O 1
ATOM 772 N N . LEU A 1 100 ? -5.844 -0.069 -19.298 1.00 83.81 100 LEU A N 1
ATOM 773 C CA . LEU A 1 100 ? -5.325 -1.447 -19.335 1.00 83.81 100 LEU A CA 1
ATOM 774 C C . LEU A 1 100 ? -3.796 -1.546 -19.501 1.00 83.81 100 LEU A C 1
ATOM 776 O O . LEU A 1 100 ? -3.217 -2.572 -19.157 1.00 83.81 100 LEU A O 1
ATOM 780 N N . TYR A 1 101 ? -3.154 -0.492 -20.016 1.00 83.69 101 TYR A N 1
ATOM 781 C CA . TYR A 1 101 ? -1.707 -0.422 -20.251 1.00 83.69 101 TYR A CA 1
ATOM 782 C C . TYR A 1 101 ? -1.113 0.922 -19.801 1.00 83.69 101 TYR A C 1
ATOM 784 O O . TYR A 1 101 ? -0.247 1.484 -20.472 1.00 83.69 101 TYR A O 1
ATOM 792 N N . SER A 1 102 ? -1.613 1.466 -18.691 1.00 92.88 102 SER A N 1
ATOM 793 C CA . SER A 1 102 ? -1.125 2.732 -18.137 1.00 92.88 102 SER A CA 1
ATOM 794 C C . SER A 1 102 ? 0.205 2.563 -17.400 1.00 92.88 102 SER A C 1
ATOM 796 O O . SER A 1 102 ? 0.501 1.511 -16.821 1.00 92.88 102 SER A O 1
ATOM 798 N N . TYR A 1 103 ? 1.004 3.628 -17.408 1.00 95.62 103 TYR A N 1
ATOM 799 C CA . TYR A 1 103 ? 2.291 3.678 -16.722 1.00 95.62 103 TYR A CA 1
ATOM 800 C C . TYR A 1 103 ? 2.182 4.567 -15.493 1.00 95.62 103 TYR A C 1
ATOM 802 O O . TYR A 1 103 ? 1.669 5.682 -15.553 1.00 95.62 103 TYR A O 1
ATOM 810 N N . PHE A 1 104 ? 2.734 4.094 -14.383 1.00 97.81 104 PHE A N 1
ATOM 811 C CA . PHE A 1 104 ? 2.745 4.838 -13.132 1.00 97.81 104 PHE A CA 1
ATOM 812 C C . PHE A 1 104 ? 4.151 4.954 -12.570 1.00 97.81 104 PHE A C 1
ATOM 814 O O . PHE A 1 104 ? 5.012 4.113 -12.831 1.00 97.81 104 PHE A O 1
ATOM 821 N N . TYR A 1 105 ? 4.380 6.011 -11.796 1.00 97.81 105 TYR A N 1
ATOM 822 C CA . TYR A 1 105 ? 5.663 6.274 -11.165 1.00 97.81 105 TYR A CA 1
ATOM 823 C C . TYR A 1 105 ? 5.820 5.493 -9.852 1.00 97.81 105 TYR A C 1
ATOM 825 O O . TYR A 1 105 ? 5.032 5.656 -8.918 1.00 97.81 105 TYR A O 1
ATOM 833 N N . TYR A 1 106 ? 6.879 4.694 -9.765 1.00 97.88 106 TYR A N 1
ATOM 834 C CA . TYR A 1 106 ? 7.285 3.919 -8.595 1.00 97.88 106 TYR A CA 1
ATOM 835 C C . TYR A 1 106 ? 8.543 4.508 -7.955 1.00 97.88 106 TYR A C 1
ATOM 837 O O . TYR A 1 106 ? 9.413 5.051 -8.642 1.00 97.88 106 TYR A O 1
ATOM 845 N N . MET A 1 107 ? 8.637 4.388 -6.629 1.00 96.69 107 MET A N 1
ATOM 846 C CA . MET A 1 107 ? 9.823 4.742 -5.843 1.00 96.69 107 MET A CA 1
ATOM 847 C C . MET A 1 107 ? 9.803 3.982 -4.508 1.00 96.69 107 MET A C 1
ATOM 849 O O . MET A 1 107 ? 9.377 4.525 -3.491 1.00 96.69 107 MET A O 1
ATOM 853 N N . HIS A 1 108 ? 10.216 2.711 -4.510 1.00 96.81 108 HIS A N 1
ATOM 854 C CA . HIS A 1 108 ? 10.137 1.852 -3.321 1.00 96.81 108 HIS A CA 1
ATOM 855 C C . HIS A 1 108 ? 11.196 0.739 -3.300 1.00 96.81 108 HIS A C 1
ATOM 857 O O . HIS A 1 108 ? 11.639 0.265 -4.345 1.00 96.81 108 HIS A O 1
ATOM 863 N N . SER A 1 109 ? 11.596 0.313 -2.099 1.00 97.19 109 SER A N 1
ATOM 864 C CA . SER A 1 109 ? 12.523 -0.817 -1.885 1.00 97.19 109 SER A CA 1
ATOM 865 C C . SER A 1 109 ? 11.838 -2.074 -1.349 1.00 97.19 109 SER A C 1
ATOM 867 O O . SER A 1 109 ? 12.428 -3.152 -1.388 1.00 97.19 109 SER A O 1
ATOM 869 N N . TYR A 1 110 ? 10.617 -1.928 -0.839 1.00 97.75 110 TYR A N 1
ATOM 870 C CA . TYR A 1 110 ? 9.818 -2.986 -0.229 1.00 97.75 110 TYR A CA 1
ATOM 871 C C . TYR A 1 110 ? 8.507 -3.135 -0.983 1.00 97.75 110 TYR A C 1
ATOM 873 O O . TYR A 1 110 ? 8.019 -2.155 -1.545 1.00 97.75 110 TYR A O 1
ATOM 881 N N . HIS A 1 111 ? 7.938 -4.330 -1.009 1.00 98.00 111 HIS A N 1
ATOM 882 C CA . HIS A 1 111 ? 6.657 -4.593 -1.649 1.00 98.00 111 HIS A CA 1
ATOM 883 C C . HIS A 1 111 ? 5.750 -5.403 -0.734 1.00 98.00 111 HIS A C 1
ATOM 885 O O . H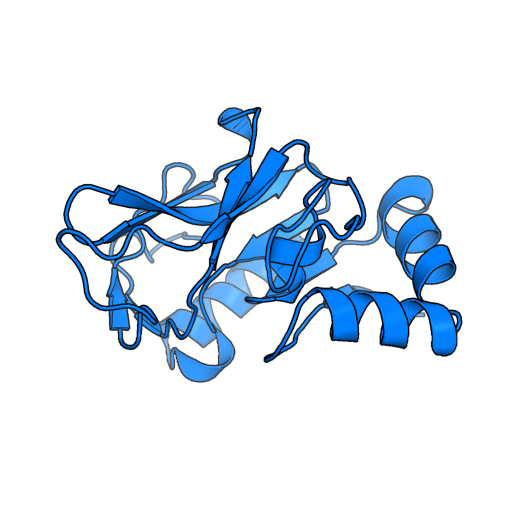IS A 1 111 ? 6.221 -6.182 0.089 1.00 98.00 111 HIS A O 1
ATOM 891 N N . PHE A 1 112 ? 4.446 -5.197 -0.892 1.00 98.56 112 PHE A N 1
ATOM 892 C CA . PHE A 1 112 ? 3.440 -5.959 -0.172 1.00 98.56 112 PHE A CA 1
ATOM 893 C C . PHE A 1 112 ? 3.227 -7.326 -0.838 1.00 98.56 112 PHE A C 1
ATOM 895 O O . PHE A 1 112 ? 3.129 -7.422 -2.068 1.00 98.56 112 PHE A O 1
ATOM 902 N N . VAL A 1 113 ? 3.154 -8.370 -0.018 1.00 98.50 113 VAL A N 1
ATOM 903 C CA . VAL A 1 113 ? 2.878 -9.757 -0.381 1.00 98.50 113 VAL A CA 1
ATOM 904 C C . VAL A 1 113 ? 1.653 -10.210 0.424 1.00 98.50 113 VAL A C 1
ATOM 906 O O . VAL A 1 113 ? 1.811 -10.718 1.527 1.00 98.50 113 VAL A O 1
ATOM 909 N N . PRO A 1 114 ? 0.428 -10.015 -0.101 1.00 98.44 114 PRO A N 1
ATOM 910 C CA . PRO A 1 114 ? -0.783 -10.511 0.545 1.00 98.44 114 PRO A CA 1
ATOM 911 C C . PRO A 1 114 ? -0.814 -12.039 0.548 1.00 98.44 114 PRO A C 1
ATOM 913 O O . PRO A 1 114 ? -0.411 -12.650 -0.453 1.00 98.44 114 PRO A O 1
ATOM 916 N N . ASP A 1 115 ? -1.348 -12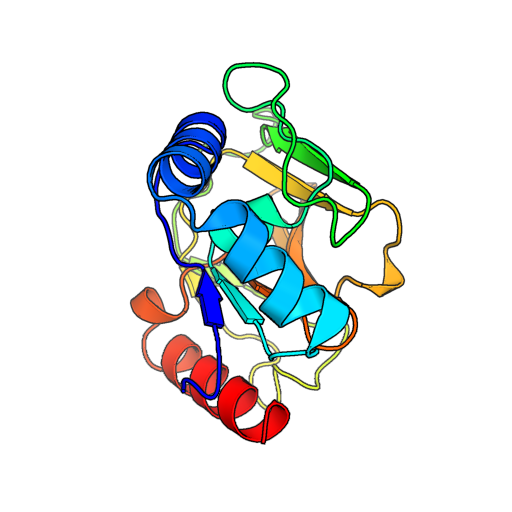.640 1.604 1.00 98.50 115 ASP A N 1
ATOM 917 C CA . ASP A 1 115 ? -1.520 -14.094 1.697 1.00 98.50 115 ASP A CA 1
ATOM 918 C C . ASP A 1 115 ? -2.626 -14.568 0.748 1.00 98.50 115 ASP A C 1
ATOM 920 O O . ASP A 1 115 ? -2.406 -15.437 -0.103 1.00 98.50 115 ASP A O 1
ATOM 924 N N . ASP A 1 116 ? -3.788 -13.912 0.802 1.00 97.88 116 ASP A N 1
ATOM 925 C CA . ASP A 1 116 ? -4.869 -14.110 -0.159 1.00 97.88 116 ASP A CA 1
ATOM 926 C C . ASP A 1 116 ? -4.618 -13.300 -1.439 1.00 97.88 116 ASP A C 1
ATOM 928 O O . ASP A 1 116 ? -4.599 -12.070 -1.437 1.00 97.88 116 ASP A O 1
ATOM 932 N N . LYS A 1 117 ? -4.459 -13.984 -2.575 1.00 97.25 117 LYS A N 1
ATOM 933 C CA . LYS A 1 117 ? -4.262 -13.325 -3.876 1.00 97.25 117 LYS A CA 1
ATOM 934 C C . LYS A 1 117 ? -5.545 -12.731 -4.454 1.00 97.25 117 LYS A C 1
ATOM 936 O O . LYS A 1 117 ? -5.441 -11.917 -5.367 1.00 97.25 117 LYS A O 1
ATOM 941 N N . SER A 1 118 ? -6.722 -13.089 -3.934 1.00 97.44 118 SER A N 1
ATOM 942 C CA . SER A 1 118 ? -8.008 -12.565 -4.410 1.00 97.44 118 SER A CA 1
ATOM 943 C C . SER A 1 118 ? -8.153 -11.054 -4.197 1.00 97.44 118 SER A C 1
ATOM 945 O O . SER A 1 118 ? -8.833 -10.385 -4.971 1.00 97.44 118 SER A O 1
ATOM 947 N N . VAL A 1 119 ? -7.439 -10.500 -3.210 1.00 98.25 119 VAL A N 1
ATOM 948 C CA . VAL A 1 119 ? -7.419 -9.057 -2.926 1.00 98.25 119 VAL A CA 1
ATOM 949 C C . VAL A 1 119 ? -6.555 -8.267 -3.911 1.00 98.25 119 VAL A C 1
ATOM 951 O O . VAL A 1 119 ? -6.563 -7.040 -3.883 1.00 98.25 119 VAL A O 1
ATOM 954 N N . VAL A 1 120 ? -5.752 -8.920 -4.758 1.00 98.50 120 VAL A N 1
ATOM 955 C CA . VAL A 1 120 ? -4.864 -8.226 -5.697 1.00 98.50 120 VAL A CA 1
ATOM 956 C C . VAL A 1 120 ? -5.620 -7.898 -6.976 1.00 98.50 120 VAL A C 1
ATOM 958 O O . VAL A 1 120 ? -6.049 -8.791 -7.697 1.00 98.50 120 VAL A O 1
ATOM 961 N N . ILE A 1 121 ? -5.707 -6.609 -7.305 1.00 97.50 121 ILE A N 1
ATOM 962 C CA . ILE A 1 121 ? -6.425 -6.136 -8.498 1.00 97.50 121 ILE A CA 1
ATOM 963 C C . ILE A 1 121 ? -5.493 -5.702 -9.629 1.00 97.50 121 ILE A C 1
ATOM 965 O O . ILE A 1 121 ? -5.921 -5.616 -10.779 1.00 97.50 121 ILE A O 1
ATOM 969 N N . ALA A 1 122 ? -4.205 -5.477 -9.353 1.00 97.88 122 ALA A N 1
ATOM 970 C CA . ALA A 1 122 ? -3.214 -5.229 -10.395 1.00 97.88 122 ALA A CA 1
ATOM 971 C C . ALA A 1 122 ? -1.794 -5.629 -9.986 1.00 97.88 122 ALA A C 1
ATOM 973 O O . ALA A 1 122 ? -1.399 -5.500 -8.825 1.00 97.88 122 ALA A O 1
ATOM 974 N N . TYR A 1 123 ? -0.993 -6.009 -10.981 1.00 98.00 123 TYR A N 1
ATOM 975 C CA . TYR A 1 123 ? 0.435 -6.292 -10.839 1.00 98.00 123 TYR A CA 1
ATOM 976 C C . TYR A 1 123 ? 1.287 -5.352 -11.691 1.00 98.00 123 TYR A C 1
ATOM 978 O O . TYR A 1 123 ? 0.825 -4.787 -12.682 1.00 98.00 123 TYR A O 1
ATOM 986 N N . THR A 1 124 ? 2.564 -5.225 -11.344 1.00 97.69 124 THR A N 1
ATOM 987 C CA . THR A 1 124 ? 3.589 -4.633 -12.204 1.00 97.69 124 THR A CA 1
ATOM 988 C C . THR A 1 124 ? 4.752 -5.616 -12.363 1.00 97.69 124 THR A C 1
ATOM 990 O O . THR A 1 124 ? 5.271 -6.123 -11.362 1.00 97.69 124 THR A O 1
ATOM 993 N N . PRO A 1 125 ? 5.153 -5.951 -13.601 1.00 96.75 125 PRO A N 1
ATOM 994 C CA . PRO A 1 125 ? 6.311 -6.802 -13.824 1.00 96.75 125 PRO A CA 1
ATOM 995 C C . PRO A 1 125 ? 7.597 -6.040 -13.477 1.00 96.75 125 PRO A C 1
ATOM 997 O O . PRO A 1 125 ? 7.801 -4.906 -13.918 1.00 96.75 125 PRO A O 1
ATOM 1000 N N . TYR A 1 126 ? 8.492 -6.667 -12.717 1.00 96.25 126 TYR A N 1
ATOM 1001 C CA . TYR A 1 126 ? 9.796 -6.108 -12.376 1.00 96.25 126 TYR A CA 1
ATOM 1002 C C . TYR A 1 126 ? 10.864 -7.206 -12.342 1.00 96.25 126 TYR A C 1
ATOM 1004 O O . TYR A 1 126 ? 10.971 -7.971 -11.383 1.00 96.25 126 TYR A O 1
ATOM 1012 N N . GLY A 1 127 ? 11.638 -7.314 -13.427 1.00 93.06 127 GLY A N 1
ATOM 1013 C CA . GLY A 1 127 ? 12.494 -8.479 -13.667 1.00 93.06 127 GLY A CA 1
ATOM 1014 C C . GLY A 1 127 ? 11.659 -9.758 -13.717 1.00 93.06 127 GLY A C 1
ATOM 1015 O O . GLY A 1 127 ? 10.662 -9.812 -14.432 1.00 93.06 127 GLY A O 1
ATOM 1016 N N . ASN A 1 128 ? 12.042 -10.759 -12.922 1.00 92.75 128 ASN A N 1
ATOM 1017 C CA . ASN A 1 128 ? 11.313 -12.026 -12.788 1.00 92.75 128 ASN A CA 1
ATOM 1018 C C . ASN A 1 128 ? 10.176 -11.982 -11.746 1.00 92.75 128 ASN A C 1
ATOM 1020 O O . ASN A 1 128 ? 9.534 -12.999 -11.492 1.00 92.75 128 ASN A O 1
ATOM 1024 N N . LEU A 1 129 ? 9.932 -10.827 -11.117 1.00 93.94 129 LEU A N 1
ATOM 1025 C CA . LEU A 1 129 ? 8.907 -10.654 -10.089 1.00 93.94 129 LEU A CA 1
ATOM 1026 C C . LEU A 1 129 ? 7.648 -10.010 -10.675 1.00 93.94 129 LEU A C 1
ATOM 1028 O O . LEU A 1 129 ? 7.724 -9.139 -11.541 1.00 93.94 129 LEU A O 1
ATOM 1032 N N . ASN A 1 130 ? 6.491 -10.375 -10.125 1.00 95.50 130 ASN A N 1
ATOM 1033 C CA . ASN A 1 130 ? 5.252 -9.615 -10.276 1.00 95.50 130 ASN A CA 1
ATOM 1034 C C . ASN A 1 130 ? 4.958 -8.918 -8.950 1.00 95.50 130 ASN A C 1
ATOM 1036 O O . ASN A 1 130 ? 4.459 -9.531 -8.008 1.00 95.50 130 ASN A O 1
ATOM 1040 N N . ILE A 1 131 ? 5.303 -7.636 -8.874 1.00 97.81 131 ILE A N 1
ATOM 1041 C CA . ILE A 1 131 ? 5.024 -6.807 -7.703 1.00 97.81 131 ILE A CA 1
ATOM 1042 C C . ILE A 1 131 ? 3.526 -6.504 -7.677 1.00 97.81 131 ILE A C 1
ATOM 1044 O O . ILE A 1 131 ? 2.940 -6.159 -8.705 1.00 97.81 131 ILE A O 1
ATOM 1048 N N . VAL A 1 132 ? 2.910 -6.605 -6.500 1.00 98.56 132 VAL A N 1
ATOM 1049 C CA . VAL A 1 132 ? 1.532 -6.159 -6.276 1.00 98.56 132 VAL A CA 1
ATOM 1050 C C . VAL A 1 132 ? 1.477 -4.646 -6.474 1.00 98.56 132 VAL A C 1
ATOM 1052 O O . VAL A 1 132 ? 2.071 -3.882 -5.714 1.00 98.56 132 VAL A O 1
ATOM 1055 N N . ALA A 1 133 ? 0.801 -4.218 -7.538 1.00 98.19 133 ALA A N 1
ATOM 1056 C CA . ALA A 1 133 ? 0.666 -2.809 -7.886 1.00 98.19 133 ALA A CA 1
ATOM 1057 C C . ALA A 1 133 ? -0.550 -2.180 -7.207 1.00 98.19 133 ALA A C 1
ATOM 1059 O O . ALA A 1 133 ? -0.507 -0.997 -6.872 1.00 98.19 133 ALA A O 1
ATOM 1060 N N . SER A 1 134 ? -1.620 -2.955 -7.012 1.00 98.25 134 SER A N 1
ATOM 1061 C CA . SER A 1 134 ? -2.827 -2.489 -6.342 1.00 98.25 134 SER A CA 1
ATOM 1062 C C . SER A 1 134 ? -3.611 -3.632 -5.698 1.00 98.25 134 SER A C 1
ATOM 1064 O O . SER A 1 134 ? -3.649 -4.742 -6.233 1.00 98.25 134 SER A O 1
ATOM 1066 N N . VAL A 1 135 ? -4.237 -3.338 -4.558 1.00 98.56 135 VAL A N 1
ATOM 1067 C CA . VAL A 1 135 ? -5.088 -4.251 -3.786 1.00 98.56 135 VAL A CA 1
ATOM 1068 C C . VAL A 1 135 ? -6.454 -3.629 -3.511 1.00 98.56 135 VAL A C 1
ATOM 1070 O O . VAL A 1 135 ? -6.572 -2.403 -3.429 1.00 98.56 135 VAL A O 1
ATOM 1073 N N . ARG A 1 136 ? -7.46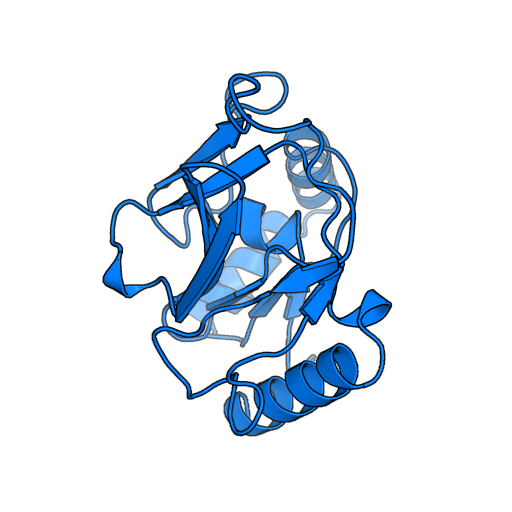5 -4.478 -3.326 1.00 97.75 136 ARG A N 1
ATOM 1074 C CA . ARG A 1 136 ? -8.804 -4.117 -2.870 1.00 97.75 136 ARG A CA 1
ATOM 1075 C C . ARG A 1 136 ? -9.349 -5.180 -1.917 1.00 97.75 136 ARG A C 1
ATOM 1077 O O . ARG A 1 136 ? -9.337 -6.362 -2.242 1.00 97.75 136 ARG A O 1
ATOM 1084 N N . LYS A 1 137 ? -9.870 -4.743 -0.771 1.00 97.69 137 LYS A N 1
ATOM 1085 C CA . LYS A 1 137 ? -10.665 -5.557 0.160 1.00 97.69 137 LYS A CA 1
ATOM 1086 C C . LYS A 1 137 ? -11.777 -4.680 0.723 1.00 97.69 137 LYS A C 1
ATOM 1088 O O . LYS A 1 137 ? -11.494 -3.733 1.448 1.00 97.69 137 LYS A O 1
ATOM 1093 N N . ASP A 1 138 ? -13.022 -4.957 0.352 1.00 95.94 138 ASP A N 1
ATOM 1094 C CA . ASP A 1 138 ? -14.185 -4.147 0.737 1.00 95.94 138 ASP A CA 1
ATOM 1095 C C . ASP A 1 138 ? -13.986 -2.644 0.421 1.00 95.94 138 ASP A C 1
ATOM 1097 O O . ASP A 1 138 ? -13.789 -2.268 -0.739 1.00 95.94 138 ASP A O 1
ATOM 1101 N N . ASN A 1 139 ? -14.005 -1.788 1.449 1.00 96.81 139 ASN A N 1
ATOM 1102 C CA . ASN A 1 139 ? -13.794 -0.337 1.403 1.00 96.81 139 ASN A CA 1
ATOM 1103 C C . ASN A 1 139 ? -12.307 0.087 1.407 1.00 96.81 139 ASN A C 1
ATOM 1105 O O . ASN A 1 139 ? -12.006 1.279 1.487 1.00 96.81 139 ASN A O 1
ATOM 1109 N N . ILE A 1 140 ? -11.375 -0.867 1.343 1.00 98.12 140 ILE A N 1
ATOM 1110 C CA . ILE A 1 140 ? -9.930 -0.643 1.441 1.00 98.12 140 ILE A CA 1
ATOM 1111 C C . ILE A 1 140 ? -9.304 -0.794 0.061 1.00 98.12 140 ILE A C 1
ATOM 1113 O O . ILE A 1 140 ? -9.288 -1.885 -0.507 1.00 98.12 140 ILE A O 1
ATOM 1117 N N . ILE A 1 141 ? -8.757 0.300 -0.466 1.00 98.25 141 ILE A N 1
ATOM 1118 C CA . ILE A 1 141 ? -8.082 0.349 -1.764 1.00 98.25 141 ILE A CA 1
ATOM 1119 C C . ILE A 1 141 ? -6.635 0.778 -1.546 1.00 98.25 141 ILE A C 1
ATOM 1121 O O . ILE A 1 141 ? -6.350 1.745 -0.842 1.00 98.25 141 ILE A O 1
ATOM 1125 N N . GLY A 1 142 ? -5.696 0.070 -2.164 1.00 98.12 142 GLY A N 1
ATOM 1126 C CA . GLY A 1 142 ? -4.272 0.359 -2.053 1.00 98.12 142 GLY A CA 1
ATOM 1127 C C . GLY A 1 142 ? -3.578 0.386 -3.405 1.00 98.12 142 GLY A C 1
ATOM 1128 O O . GLY A 1 142 ? -3.882 -0.432 -4.272 1.00 98.12 142 GLY A O 1
ATOM 1129 N N . VAL A 1 143 ? -2.627 1.302 -3.584 1.00 98.19 143 VAL A N 1
ATOM 1130 C CA . VAL A 1 143 ? -1.735 1.361 -4.751 1.00 98.19 143 VAL A CA 1
ATOM 1131 C C . VAL A 1 143 ? -0.280 1.520 -4.317 1.00 98.19 143 VAL A C 1
ATOM 1133 O O . VAL A 1 143 ? 0.036 2.332 -3.450 1.00 98.19 143 VAL A O 1
ATOM 1136 N N . GLN A 1 144 ? 0.633 0.759 -4.924 1.00 98.38 144 GLN A N 1
ATOM 1137 C CA . GLN A 1 144 ? 2.068 0.831 -4.614 1.00 98.38 144 GLN A CA 1
ATOM 1138 C C . GLN A 1 144 ? 2.744 2.042 -5.268 1.00 98.38 144 GLN A C 1
ATOM 1140 O O . GLN A 1 144 ? 3.715 2.587 -4.742 1.00 98.38 144 GLN A O 1
ATOM 1145 N N . PHE A 1 145 ? 2.262 2.431 -6.442 1.00 97.75 145 PHE A N 1
ATOM 1146 C CA . PHE A 1 145 ? 2.775 3.559 -7.206 1.00 97.75 145 PHE A CA 1
ATOM 1147 C C . PHE A 1 145 ? 2.207 4.894 -6.707 1.00 97.75 145 PHE A C 1
ATOM 1149 O O . PHE A 1 145 ? 1.301 4.937 -5.880 1.00 97.75 145 PHE A O 1
ATOM 1156 N N . HIS A 1 146 ? 2.740 5.993 -7.239 1.00 97.56 146 HIS A N 1
ATOM 1157 C CA . HIS A 1 146 ? 2.352 7.362 -6.905 1.00 97.56 146 HIS A CA 1
ATOM 1158 C C . HIS A 1 146 ? 1.443 7.957 -7.995 1.00 97.56 146 HIS A C 1
ATOM 1160 O O . HIS A 1 146 ? 1.956 8.557 -8.953 1.00 97.56 146 HIS A O 1
ATOM 1166 N N . PRO A 1 147 ? 0.104 7.805 -7.913 1.00 95.94 147 PRO A N 1
ATOM 1167 C CA . PRO A 1 147 ? -0.812 8.401 -8.885 1.00 95.94 147 PRO A CA 1
ATOM 1168 C C . PRO A 1 147 ? -0.652 9.925 -8.971 1.00 95.94 147 PRO A C 1
ATOM 1170 O O . PRO A 1 147 ? -0.684 10.485 -10.061 1.00 95.94 147 PRO A O 1
ATOM 1173 N N . GLU A 1 148 ? -0.337 10.605 -7.871 1.00 95.50 148 GLU A N 1
ATOM 1174 C CA . GLU A 1 148 ? -0.086 12.048 -7.833 1.00 95.50 148 GLU A CA 1
ATOM 1175 C C . GLU A 1 148 ? 1.143 12.489 -8.648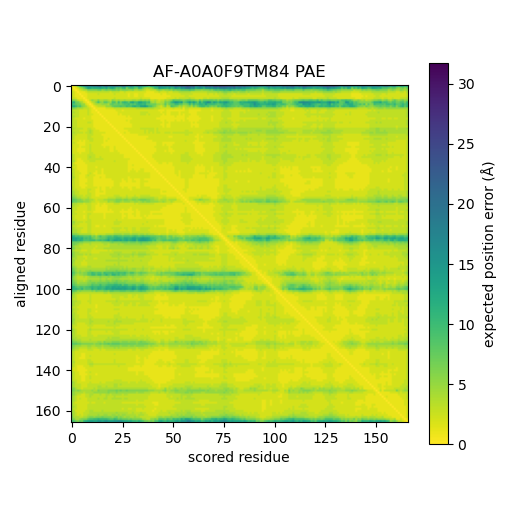 1.00 95.50 148 GLU A C 1
ATOM 1177 O O . GLU A 1 148 ? 1.242 13.647 -9.049 1.00 95.50 148 GLU A O 1
ATOM 1182 N N . LYS A 1 149 ? 2.063 11.563 -8.948 1.00 94.12 149 LYS A N 1
ATOM 1183 C CA . LYS A 1 149 ? 3.236 11.788 -9.812 1.00 94.12 149 LYS A CA 1
ATOM 1184 C C . LYS A 1 149 ? 3.052 11.232 -11.226 1.00 94.12 149 LYS A C 1
ATOM 1186 O O . LYS A 1 149 ? 3.961 11.348 -12.044 1.00 94.12 149 LYS A O 1
ATOM 1191 N N . SER A 1 150 ? 1.887 10.653 -11.524 1.00 94.00 150 SER A N 1
ATOM 1192 C CA . SER A 1 150 ? 1.646 9.858 -12.736 1.00 94.00 150 SER A CA 1
ATOM 1193 C C . SER A 1 150 ? 0.842 10.586 -13.826 1.00 94.00 150 SER A C 1
ATOM 1195 O O . SER A 1 150 ? 0.250 9.961 -14.703 1.00 94.00 150 SER A O 1
ATOM 1197 N N . GLN A 1 151 ? 0.824 11.923 -13.791 1.00 92.94 151 GLN A N 1
ATOM 1198 C CA . GLN A 1 151 ? 0.205 12.787 -14.807 1.00 92.94 151 GLN A CA 1
ATOM 1199 C C . GLN A 1 151 ? -1.245 12.376 -15.150 1.00 92.94 151 GLN A C 1
ATOM 1201 O O . GLN A 1 151 ? -2.089 12.267 -14.262 1.00 92.94 151 GLN A O 1
ATOM 1206 N N . ARG A 1 152 ? -1.554 12.178 -16.441 1.00 93.75 152 ARG A N 1
ATOM 1207 C CA . ARG A 1 152 ? -2.906 11.884 -16.938 1.00 93.75 152 ARG A CA 1
ATOM 1208 C C . ARG A 1 152 ? -3.437 10.545 -16.429 1.00 93.75 152 ARG A C 1
ATOM 1210 O O . ARG A 1 152 ? -4.603 10.483 -16.055 1.00 93.75 152 ARG A O 1
ATOM 1217 N N . ASP A 1 153 ? -2.590 9.517 -16.375 1.00 94.06 153 ASP A N 1
ATOM 1218 C CA . ASP A 1 153 ? -2.962 8.193 -15.857 1.00 94.06 153 ASP A CA 1
ATOM 1219 C C . ASP A 1 153 ? -3.268 8.260 -14.356 1.00 94.06 153 ASP A C 1
ATOM 1221 O O . ASP A 1 153 ? -4.266 7.714 -13.889 1.00 94.06 153 ASP A O 1
ATOM 1225 N N . GLY A 1 154 ? -2.463 9.025 -13.615 1.00 95.00 154 GLY A N 1
ATOM 1226 C CA . GLY A 1 154 ? -2.689 9.337 -12.206 1.00 95.00 154 GLY A CA 1
ATOM 1227 C C . GLY A 1 154 ? -4.026 10.019 -11.927 1.00 95.00 154 GLY A C 1
ATOM 1228 O O . GLY A 1 154 ? -4.809 9.555 -11.100 1.00 95.00 154 GLY A O 1
ATOM 1229 N N . LEU A 1 155 ? -4.310 11.105 -12.651 1.00 94.31 155 LEU A N 1
ATOM 1230 C CA . LEU A 1 155 ? -5.573 11.840 -12.529 1.00 94.31 155 LEU A CA 1
ATOM 1231 C C . LEU A 1 155 ? -6.780 10.974 -12.898 1.00 94.31 155 LEU A C 1
ATOM 1233 O O . LEU A 1 155 ? -7.819 11.052 -12.243 1.00 94.31 155 LEU A O 1
ATOM 1237 N N . ARG A 1 156 ? -6.645 10.139 -13.932 1.00 95.56 156 ARG A N 1
ATOM 1238 C CA . ARG A 1 156 ? -7.704 9.219 -14.338 1.00 95.56 156 ARG A CA 1
ATOM 1239 C C . ARG A 1 156 ? -7.968 8.160 -13.272 1.00 95.56 156 ARG A C 1
ATOM 1241 O O . ARG A 1 156 ? -9.131 7.904 -12.982 1.00 95.56 156 ARG A O 1
ATOM 1248 N N . LEU A 1 157 ? -6.926 7.615 -12.643 1.00 95.88 157 LEU A N 1
ATOM 1249 C CA . LEU A 1 157 ? -7.100 6.678 -11.536 1.00 95.88 157 LEU A CA 1
ATOM 1250 C C . LEU A 1 157 ? -7.856 7.316 -10.370 1.00 95.88 157 LEU A C 1
ATOM 1252 O O . LEU A 1 157 ? -8.805 6.726 -9.868 1.00 95.88 157 LEU A O 1
ATOM 1256 N N . PHE A 1 158 ? -7.472 8.531 -9.962 1.00 95.19 158 PHE A N 1
ATOM 1257 C CA . PHE A 1 158 ? -8.187 9.241 -8.901 1.00 95.19 158 PHE A CA 1
ATOM 1258 C C . PHE A 1 158 ? -9.656 9.462 -9.252 1.00 95.19 158 PHE A C 1
ATOM 1260 O O . PHE A 1 158 ? -10.513 9.281 -8.394 1.00 95.19 158 PHE A O 1
ATOM 1267 N N . LYS A 1 159 ? -9.959 9.812 -10.508 1.00 94.75 159 LYS A N 1
ATOM 1268 C CA . LYS A 1 159 ? -11.342 9.940 -10.970 1.00 94.75 159 LYS A CA 1
ATOM 1269 C C . LYS A 1 159 ? -12.104 8.619 -10.827 1.00 94.75 159 LYS A C 1
ATOM 1271 O O . LYS A 1 159 ? -13.173 8.627 -10.234 1.00 94.75 159 LYS A O 1
ATOM 1276 N N . ASN A 1 160 ? -11.536 7.510 -11.302 1.00 95.19 160 ASN A N 1
ATOM 1277 C CA . ASN A 1 160 ? -12.169 6.194 -11.205 1.00 95.19 160 ASN A CA 1
ATOM 1278 C C . ASN A 1 160 ? -12.407 5.784 -9.741 1.00 95.19 160 ASN A C 1
ATOM 1280 O O . ASN A 1 160 ? -13.479 5.299 -9.413 1.00 95.19 160 ASN A O 1
ATOM 1284 N N . ILE A 1 161 ? -11.437 6.023 -8.852 1.00 93.88 161 ILE A N 1
ATOM 1285 C CA . ILE A 1 161 ? -11.572 5.734 -7.415 1.00 93.88 161 ILE A CA 1
ATOM 1286 C C . ILE A 1 161 ? -12.683 6.585 -6.786 1.00 93.88 161 ILE A C 1
ATOM 1288 O O . ILE A 1 161 ? -13.489 6.074 -6.019 1.00 93.88 161 ILE A O 1
ATOM 1292 N N . LEU A 1 162 ? -12.755 7.879 -7.111 1.00 91.94 162 LEU A N 1
ATOM 1293 C CA . LEU A 1 162 ? -13.812 8.756 -6.599 1.00 91.94 162 LEU A CA 1
ATOM 1294 C C . LEU A 1 162 ? -15.203 8.386 -7.130 1.00 91.94 162 LEU A C 1
ATOM 1296 O O . LEU A 1 162 ? -16.185 8.658 -6.450 1.00 91.94 162 LEU A O 1
ATOM 1300 N N . GLU A 1 163 ? -15.295 7.825 -8.335 1.00 92.38 163 GLU A N 1
ATOM 1301 C CA . GLU A 1 163 ? -16.546 7.310 -8.905 1.00 92.38 163 GLU A CA 1
ATOM 1302 C C . GLU A 1 163 ? -16.946 5.961 -8.292 1.00 92.38 163 GLU A C 1
ATOM 1304 O O . GLU A 1 163 ? -18.129 5.740 -8.087 1.00 92.38 163 GLU A O 1
ATOM 1309 N N . ASP A 1 164 ? -15.982 5.095 -7.966 1.00 90.62 164 ASP A N 1
ATOM 1310 C CA . ASP A 1 164 ? -16.208 3.782 -7.339 1.00 90.62 164 ASP A CA 1
ATOM 1311 C C . ASP A 1 164 ? -16.609 3.881 -5.859 1.00 90.62 164 ASP A C 1
ATOM 1313 O O . ASP A 1 164 ? -17.379 3.063 -5.366 1.00 90.62 164 ASP A O 1
ATOM 1317 N N . ILE A 1 165 ? -16.092 4.888 -5.151 1.00 86.19 165 ILE A N 1
ATOM 1318 C CA . ILE A 1 165 ? -16.340 5.096 -3.719 1.00 86.19 165 ILE A CA 1
ATOM 1319 C C . ILE A 1 165 ? -17.683 5.811 -3.437 1.00 86.19 165 ILE A C 1
ATOM 1321 O O . ILE A 1 165 ? -18.152 5.815 -2.296 1.00 86.19 165 ILE A O 1
ATOM 1325 N N . ARG A 1 166 ? -18.289 6.444 -4.446 1.00 76.62 166 ARG A N 1
ATOM 1326 C CA . ARG A 1 166 ? -19.564 7.173 -4.326 1.00 76.62 166 ARG A CA 1
ATOM 1327 C C . ARG A 1 166 ? -20.768 6.271 -4.553 1.00 76.62 166 ARG A C 1
ATOM 1329 O O . ARG A 1 166 ? -21.772 6.503 -3.847 1.00 76.62 166 ARG A O 1
#

Mean predicted aligned error: 3.04 Å

Foldseek 3Di:
DDQEAEADDDDFLQVVVVVCVVVVNLVVVCCCCPVVVRFYEAEASGQQLCEQWECGVHTDGHNVVFYFYKAFDDPDQADPPPFDWFWKAFPACQLVPVNRTAIFTAGHGIATDGPDCVQQGIWTDTGPDTGRQWGDDRSYIYGNTDLVRRPPSSVSSVVSNVVVSD

Sequence (166 aa):
NSDVIVLGGVGNFKTAVKRLKTLNLWDTINEEVLDNKKPVLGICLGMQLFADVSYEDGKTEGFGWIEGEVEKIPNKDVRVPHIGWNIVKPVDVSLFTGMLYSYFYYMHSYHFVPDDKSVVIAYTPYGNLNIVASVRKDNIIGVQFHPEKSQRDGLRLFKNILEDIR